Protein AF-A0A6P6IB72-F1 (afdb_monomer_lite)

pLDDT: mean 83.55, std 17.74, range [33.22, 98.56]

Structure (mmCIF, N/CA/C/O backbone):
data_AF-A0A6P6IB72-F1
#
_entry.id   AF-A0A6P6IB72-F1
#
loop_
_atom_site.group_PDB
_atom_site.id
_atom_site.type_symbol
_atom_site.label_atom_id
_atom_site.label_alt_id
_atom_site.label_comp_id
_atom_site.label_asym_id
_atom_site.label_entity_id
_atom_site.label_seq_id
_atom_site.pdbx_PDB_ins_code
_atom_site.Cartn_x
_atom_site.Cartn_y
_atom_site.Cartn_z
_atom_site.occupancy
_atom_site.B_iso_or_equiv
_atom_site.auth_seq_id
_atom_site.auth_comp_id
_atom_site.auth_asym_id
_atom_site.auth_atom_id
_atom_site.pdbx_PDB_model_num
ATOM 1 N N . MET A 1 1 ? -17.437 -19.364 0.931 1.00 33.22 1 MET A N 1
ATOM 2 C CA . MET A 1 1 ? -18.311 -18.180 1.055 1.00 33.22 1 MET A CA 1
ATOM 3 C C . MET A 1 1 ? -17.668 -17.273 2.089 1.00 33.22 1 MET A C 1
ATOM 5 O O . MET A 1 1 ? -17.739 -17.581 3.269 1.00 33.22 1 MET A O 1
ATOM 9 N N . ALA A 1 2 ? -16.901 -16.272 1.650 1.00 36.09 2 ALA A N 1
ATOM 10 C CA . ALA A 1 2 ? -16.288 -15.313 2.566 1.00 36.09 2 ALA A CA 1
ATOM 11 C C . ALA A 1 2 ? -17.383 -14.345 3.013 1.00 36.09 2 ALA A C 1
ATOM 13 O O . ALA A 1 2 ? -18.046 -13.732 2.179 1.00 36.09 2 ALA A O 1
ATOM 14 N N . ASN A 1 3 ? -17.622 -14.302 4.318 1.00 37.72 3 ASN A N 1
ATOM 15 C CA . ASN A 1 3 ? -18.660 -13.490 4.925 1.00 37.72 3 ASN A CA 1
ATOM 16 C C . ASN A 1 3 ? -18.281 -12.014 4.729 1.00 37.72 3 ASN A C 1
ATOM 18 O O . ASN A 1 3 ? -17.310 -11.537 5.313 1.00 37.72 3 ASN A O 1
ATOM 22 N N . SER A 1 4 ? -18.996 -11.315 3.848 1.00 52.66 4 SER A N 1
ATOM 23 C CA . SER A 1 4 ? -18.843 -9.886 3.579 1.00 52.66 4 SER A CA 1
ATOM 24 C C . SER A 1 4 ? -19.434 -9.089 4.740 1.00 52.66 4 SER A C 1
ATOM 26 O O . SER A 1 4 ? -20.518 -8.522 4.635 1.00 52.66 4 SER A O 1
ATOM 28 N N . GLY A 1 5 ? -18.730 -9.085 5.870 1.00 44.41 5 GLY A N 1
ATOM 29 C CA . GLY A 1 5 ? -19.033 -8.253 7.030 1.00 44.41 5 GLY A CA 1
ATOM 30 C C . GLY A 1 5 ? -18.564 -6.818 6.815 1.00 44.41 5 GLY A C 1
ATOM 31 O O . GLY A 1 5 ? -17.727 -6.33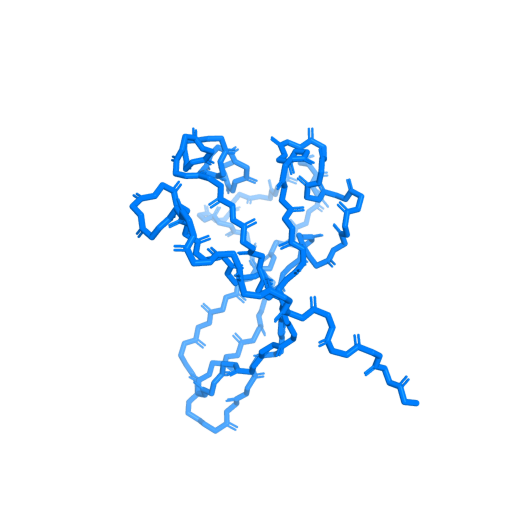3 7.564 1.00 44.41 5 GLY A O 1
ATOM 32 N N . CYS A 1 6 ? -19.071 -6.143 5.783 1.00 51.34 6 CYS A N 1
ATOM 33 C CA . CYS A 1 6 ? -19.053 -4.683 5.763 1.00 51.34 6 CYS A CA 1
ATOM 34 C C . CYS A 1 6 ? -20.385 -4.233 6.365 1.00 51.34 6 CYS A C 1
ATOM 36 O O . CYS A 1 6 ? -21.310 -3.851 5.650 1.00 51.34 6 CYS A O 1
ATOM 38 N N . GLU A 1 7 ? -20.525 -4.416 7.682 1.00 49.59 7 GLU A N 1
ATOM 39 C CA . GLU A 1 7 ? -21.668 -3.855 8.385 1.00 49.59 7 GLU A CA 1
ATOM 40 C C . GLU A 1 7 ? -21.530 -2.338 8.447 1.00 49.59 7 GLU A C 1
ATOM 42 O O . GLU A 1 7 ? -20.486 -1.744 8.731 1.00 49.59 7 GLU A O 1
ATOM 47 N N . ASP A 1 8 ? -22.645 -1.732 8.097 1.00 50.00 8 ASP A N 1
ATOM 48 C CA . ASP A 1 8 ? -22.837 -0.339 7.806 1.00 50.00 8 ASP A CA 1
ATOM 49 C C . ASP A 1 8 ? -22.809 0.508 9.085 1.00 50.00 8 ASP A C 1
ATOM 51 O O . ASP A 1 8 ? -23.826 0.769 9.728 1.00 50.00 8 ASP A O 1
ATOM 55 N N . LEU A 1 9 ? -21.610 0.947 9.469 1.00 52.34 9 LEU A N 1
ATOM 56 C CA . LEU A 1 9 ? -21.403 1.965 10.499 1.00 52.34 9 LEU A CA 1
ATOM 57 C C . LEU A 1 9 ? -21.685 3.362 9.923 1.00 52.34 9 LEU A C 1
ATOM 59 O O . LEU A 1 9 ? -20.786 4.203 9.820 1.00 52.34 9 LEU A O 1
ATOM 63 N N . ARG A 1 10 ? -22.958 3.613 9.604 1.00 48.44 10 ARG A N 1
ATOM 64 C CA . ARG A 1 10 ? -23.566 4.901 9.208 1.00 48.44 10 ARG A CA 1
ATOM 65 C C . ARG A 1 10 ? -23.554 5.975 10.323 1.00 48.44 10 ARG A C 1
ATOM 67 O O . ARG A 1 10 ? -24.332 6.921 10.293 1.00 48.44 10 ARG A O 1
ATOM 74 N N . GLY A 1 11 ? -22.686 5.830 11.333 1.00 45.44 11 GLY A N 1
ATOM 75 C CA . GLY A 1 11 ? -22.625 6.678 12.533 1.00 45.44 11 GLY A CA 1
ATOM 76 C C . GLY A 1 11 ? -21.434 7.642 12.621 1.00 45.44 11 GLY A C 1
ATOM 77 O O . GLY A 1 11 ? -21.379 8.427 13.560 1.00 45.44 11 GLY A O 1
ATOM 78 N N . GLN A 1 12 ? -20.482 7.609 11.679 1.00 50.31 12 GLN A N 1
ATOM 79 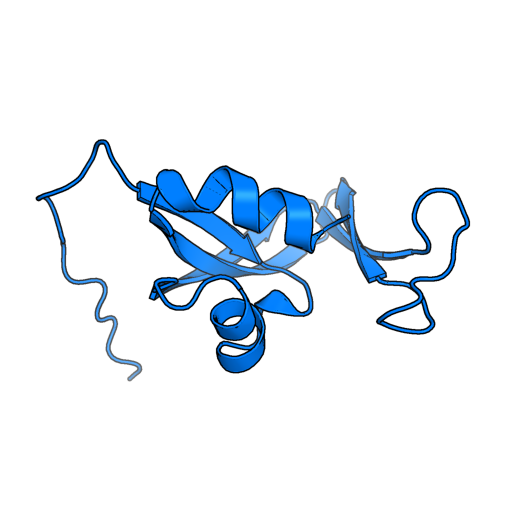C CA . GLN A 1 12 ? -19.302 8.493 11.682 1.00 50.31 12 GLN A CA 1
ATOM 80 C C . GLN A 1 12 ? -18.843 8.877 10.262 1.00 50.31 12 GLN A C 1
ATOM 82 O O . GLN A 1 12 ? -17.677 8.713 9.900 1.00 50.31 12 GLN A O 1
ATOM 87 N N . GLU A 1 13 ? -19.739 9.402 9.425 1.00 53.62 13 GLU A N 1
ATOM 88 C CA . GLU A 1 13 ? -19.381 9.828 8.056 1.00 53.62 13 GLU A CA 1
ATOM 89 C C . GLU A 1 13 ? -18.407 11.031 8.006 1.00 53.62 13 GLU A C 1
ATOM 91 O O . GLU A 1 13 ? -17.870 11.356 6.950 1.00 53.62 13 GLU A O 1
ATOM 96 N N . GLY A 1 14 ? -18.092 11.661 9.145 1.00 61.72 14 GLY A N 1
ATOM 97 C CA . GLY A 1 14 ? -17.157 12.791 9.227 1.00 61.72 14 GLY A CA 1
ATOM 98 C C . GLY A 1 14 ? -15.730 12.462 9.682 1.00 61.72 14 GLY A C 1
ATOM 99 O O . GLY A 1 14 ? -14.822 13.248 9.406 1.00 61.72 14 GLY A O 1
ATOM 100 N N . GLU A 1 15 ? -15.499 11.326 10.348 1.00 83.62 15 GLU A N 1
ATOM 101 C CA . GLU A 1 15 ? -14.271 11.097 11.135 1.00 83.62 15 GLU A CA 1
ATOM 102 C C . GLU A 1 15 ? -13.361 9.995 10.595 1.00 83.62 15 GLU A C 1
ATOM 104 O O . GLU A 1 15 ? -12.268 9.811 11.116 1.00 83.62 15 GLU A O 1
ATOM 109 N N . SER A 1 16 ? -13.766 9.264 9.556 1.00 88.81 16 SER A N 1
ATOM 110 C CA . SER A 1 16 ? -12.959 8.189 8.965 1.00 88.81 16 SER A CA 1
ATOM 111 C C . SER A 1 16 ? -12.543 8.494 7.524 1.00 88.81 16 SER A C 1
ATOM 113 O O . SER A 1 16 ? -13.167 9.309 6.846 1.00 88.81 16 SER A O 1
ATOM 115 N N . PHE A 1 17 ? -11.489 7.834 7.051 1.00 92.06 17 PHE A N 1
ATOM 116 C CA . PHE A 1 17 ? -11.050 7.825 5.658 1.00 92.06 17 PHE A CA 1
ATOM 117 C C . PHE A 1 17 ? -10.706 6.399 5.209 1.00 92.06 17 PHE A C 1
ATOM 119 O O . PHE A 1 17 ? -10.566 5.488 6.031 1.00 92.06 17 PHE A O 1
ATOM 126 N N . LEU A 1 18 ? -10.611 6.213 3.891 1.00 94.38 18 LEU A N 1
ATOM 127 C CA . LEU A 1 18 ? -10.226 4.951 3.270 1.00 94.38 18 LEU A CA 1
ATOM 128 C C . LEU A 1 18 ? -8.782 5.040 2.778 1.00 94.38 18 LEU A C 1
ATOM 130 O O . LEU A 1 18 ? -8.422 5.980 2.072 1.00 94.38 18 LEU A O 1
ATOM 134 N N . TYR A 1 19 ? -7.976 4.050 3.140 1.00 95.06 19 TYR A N 1
ATOM 135 C CA . TYR A 1 19 ? -6.569 3.940 2.773 1.00 95.06 19 TYR A CA 1
ATOM 136 C C . TYR A 1 19 ? -6.344 2.667 1.951 1.00 95.06 19 TYR A C 1
ATOM 138 O O . TYR A 1 19 ? -6.596 1.564 2.431 1.00 95.06 19 TYR A O 1
ATOM 146 N N . PHE A 1 20 ? -5.874 2.815 0.711 1.00 96.50 20 PHE A N 1
ATOM 147 C CA . PHE A 1 20 ? -5.546 1.694 -0.170 1.00 96.50 20 PHE A CA 1
ATOM 148 C C . PHE A 1 20 ? -4.075 1.294 -0.003 1.00 96.50 20 PHE A C 1
ATOM 150 O O . PHE A 1 20 ? -3.171 2.033 -0.390 1.00 96.50 20 PHE A O 1
ATOM 157 N N . ALA A 1 21 ? -3.837 0.114 0.564 1.00 96.62 21 ALA A N 1
ATOM 158 C CA . ALA A 1 21 ? -2.516 -0.473 0.730 1.00 96.62 21 ALA A CA 1
ATOM 159 C C . ALA A 1 21 ? -2.185 -1.428 -0.424 1.00 96.62 21 ALA A C 1
ATOM 161 O O . ALA A 1 21 ? -2.985 -2.300 -0.755 1.00 96.62 21 ALA A O 1
ATOM 162 N N . TYR A 1 22 ? -0.971 -1.312 -0.962 1.00 96.62 22 TYR A N 1
ATOM 163 C CA . TYR A 1 22 ? -0.426 -2.162 -2.036 1.00 96.62 22 TYR A CA 1
ATOM 164 C C . TYR A 1 22 ? 1.000 -2.676 -1.735 1.00 96.62 22 TYR A C 1
ATOM 166 O O . TYR A 1 22 ? 1.661 -3.241 -2.599 1.00 96.62 22 TYR A O 1
ATOM 174 N N . GLY A 1 23 ? 1.490 -2.462 -0.508 1.00 94.62 23 GLY A N 1
ATOM 175 C CA . GLY A 1 23 ? 2.834 -2.840 -0.053 1.00 94.62 23 GLY A CA 1
ATOM 176 C C . GLY A 1 23 ? 2.812 -3.594 1.280 1.00 94.62 23 GLY A C 1
ATOM 177 O O . GLY A 1 23 ? 1.924 -4.397 1.539 1.00 94.62 23 GLY A O 1
ATOM 178 N N . SER A 1 24 ? 3.761 -3.319 2.178 1.00 93.12 24 SER A N 1
ATOM 179 C CA . SER A 1 24 ? 3.870 -4.025 3.471 1.00 93.12 24 SER A CA 1
ATOM 180 C C . SER A 1 24 ? 2.627 -3.898 4.369 1.00 93.12 24 SER A C 1
ATOM 182 O O . SER A 1 24 ? 2.327 -4.811 5.134 1.00 93.12 24 SER A O 1
ATOM 184 N N . ASN A 1 25 ? 1.854 -2.817 4.221 1.00 94.62 25 ASN A N 1
ATOM 185 C CA . ASN A 1 25 ? 0.573 -2.607 4.910 1.00 94.62 25 ASN A CA 1
ATOM 186 C C . ASN A 1 25 ? -0.577 -3.495 4.380 1.00 94.62 25 ASN A C 1
ATOM 188 O O . ASN A 1 25 ? -1.717 -3.327 4.804 1.00 94.62 25 ASN A O 1
ATOM 192 N N . LEU A 1 26 ? -0.313 -4.430 3.459 1.00 95.38 26 LEU A N 1
ATOM 193 C CA . LEU A 1 26 ? -1.235 -5.529 3.150 1.00 95.38 26 LEU A CA 1
ATOM 194 C C . LEU A 1 26 ? -1.363 -6.514 4.323 1.00 95.38 26 LEU A C 1
ATOM 196 O O . LEU A 1 26 ? -2.394 -7.167 4.460 1.00 95.38 26 LEU A O 1
ATOM 200 N N . LEU A 1 27 ? -0.332 -6.614 5.169 1.00 94.50 27 LEU A N 1
ATOM 201 C CA . LEU A 1 27 ? -0.328 -7.467 6.354 1.00 94.50 27 LEU A CA 1
ATOM 202 C C . LEU A 1 27 ? -0.965 -6.737 7.546 1.00 94.50 27 LEU A C 1
ATOM 204 O O . LEU A 1 27 ? -0.476 -5.684 7.962 1.00 94.50 27 LEU A O 1
ATOM 208 N N . THR A 1 28 ? -2.017 -7.322 8.123 1.00 93.19 28 THR A N 1
ATOM 209 C CA . THR A 1 28 ? -2.760 -6.768 9.269 1.00 93.19 28 THR A CA 1
ATOM 210 C C . THR A 1 28 ? -1.844 -6.453 10.453 1.00 93.19 28 THR A C 1
ATOM 212 O O . THR A 1 28 ? -1.864 -5.350 10.994 1.00 93.19 28 THR A O 1
ATOM 215 N N . GLU A 1 29 ? -0.967 -7.388 10.812 1.00 94.12 29 GLU A N 1
ATOM 216 C CA . GLU A 1 29 ? -0.031 -7.241 11.923 1.00 94.12 29 GLU A CA 1
ATOM 217 C C . GLU A 1 29 ? 0.917 -6.061 11.695 1.00 94.12 29 GLU A C 1
ATOM 219 O O . GLU A 1 29 ? 1.236 -5.334 12.632 1.00 94.12 29 GLU A O 1
ATOM 224 N N . ARG A 1 30 ? 1.337 -5.826 10.442 1.00 92.31 30 ARG A N 1
ATOM 225 C CA . ARG A 1 30 ? 2.231 -4.716 10.095 1.00 92.31 30 ARG A CA 1
ATOM 226 C C . ARG A 1 30 ? 1.533 -3.371 10.236 1.00 92.31 30 ARG A C 1
ATOM 228 O O . ARG A 1 30 ? 2.109 -2.471 10.848 1.00 92.31 30 ARG A O 1
ATOM 235 N N . ILE A 1 31 ? 0.328 -3.223 9.680 1.00 91.50 31 ILE A N 1
ATOM 236 C CA . ILE A 1 31 ? -0.400 -1.949 9.750 1.00 91.50 31 ILE A CA 1
ATOM 237 C C . ILE A 1 31 ? -0.781 -1.613 11.199 1.00 91.50 31 ILE A C 1
ATOM 239 O O . ILE A 1 31 ? -0.680 -0.453 11.603 1.00 91.50 31 ILE A O 1
ATOM 243 N N . HIS A 1 32 ? -1.107 -2.619 12.017 1.00 93.06 32 HIS A N 1
ATOM 244 C CA . HIS A 1 32 ? -1.462 -2.441 13.427 1.00 93.06 32 HIS A CA 1
ATOM 245 C C . HIS A 1 32 ? -0.301 -2.011 14.330 1.00 93.06 32 HIS A C 1
ATOM 247 O O . HIS A 1 32 ? -0.567 -1.434 15.381 1.00 93.06 32 HIS A O 1
ATOM 253 N N . LEU A 1 33 ? 0.966 -2.183 13.919 1.00 88.81 33 LEU A N 1
ATOM 254 C CA . LEU A 1 33 ? 2.116 -1.675 14.688 1.00 88.81 33 LEU A CA 1
ATOM 255 C C . LEU A 1 33 ? 2.060 -0.158 14.910 1.00 88.81 33 LEU A C 1
ATOM 257 O O . LEU A 1 33 ? 2.501 0.322 15.951 1.00 88.81 33 LEU A O 1
ATOM 261 N N . ARG A 1 34 ? 1.553 0.598 13.927 1.00 86.44 34 ARG A N 1
ATOM 262 C CA . ARG A 1 34 ? 1.404 2.063 14.013 1.00 86.44 34 ARG A CA 1
ATOM 263 C C . ARG A 1 34 ? -0.049 2.530 13.968 1.00 86.44 34 ARG A C 1
ATOM 265 O O . ARG A 1 34 ? -0.343 3.624 14.431 1.00 86.44 34 ARG A O 1
ATOM 272 N N . ASN A 1 35 ? -0.956 1.707 13.444 1.00 88.44 35 ASN A N 1
ATOM 273 C CA . ASN A 1 35 ? -2.369 2.034 13.281 1.00 88.44 35 ASN A CA 1
ATOM 274 C C . ASN A 1 35 ? -3.249 0.903 13.848 1.00 88.44 35 ASN A C 1
ATOM 276 O O . ASN A 1 35 ? -3.907 0.198 13.080 1.00 88.44 35 ASN A O 1
ATOM 280 N N . PRO A 1 36 ? -3.274 0.691 15.178 1.00 89.94 36 PRO A N 1
ATOM 281 C CA . PRO A 1 36 ? -3.982 -0.437 15.801 1.00 89.94 36 PRO A CA 1
ATOM 282 C C . PRO A 1 36 ? -5.507 -0.394 15.607 1.00 89.94 36 PRO A C 1
ATOM 284 O O . PRO A 1 36 ? -6.178 -1.409 15.756 1.00 89.94 36 PRO A O 1
ATOM 287 N N . SER A 1 37 ? -6.062 0.771 15.265 1.00 90.19 37 SER A N 1
ATOM 288 C CA . SER A 1 37 ? -7.483 0.974 14.962 1.00 90.19 37 SER A CA 1
ATOM 289 C C . SER A 1 37 ? -7.853 0.702 13.499 1.00 90.19 37 SER A C 1
ATOM 291 O O . SER A 1 37 ? -9.021 0.855 13.145 1.00 90.19 37 SER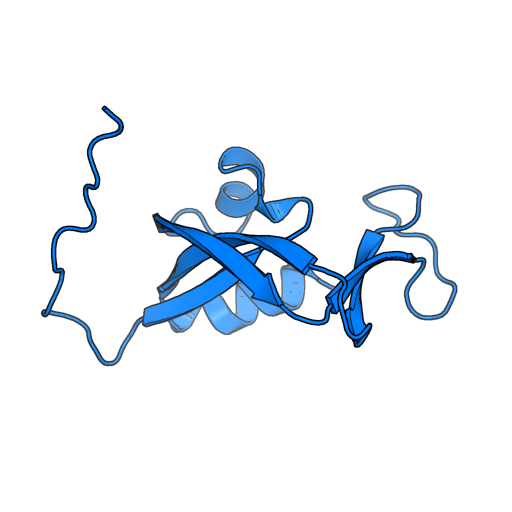 A O 1
ATOM 293 N N . ALA A 1 38 ? -6.899 0.342 12.629 1.00 92.88 38 ALA A N 1
ATOM 294 C CA . ALA A 1 38 ? -7.181 0.102 11.216 1.00 92.88 38 ALA A CA 1
ATOM 295 C C . ALA A 1 38 ? -8.096 -1.118 11.041 1.00 92.88 38 ALA A C 1
ATOM 297 O O . ALA A 1 38 ? -7.773 -2.226 11.474 1.00 92.88 38 ALA A O 1
ATOM 298 N N . VAL A 1 39 ? -9.229 -0.915 10.368 1.00 95.25 39 VAL A N 1
ATOM 299 C CA . VAL A 1 39 ? -10.227 -1.961 10.122 1.00 95.25 39 VAL A CA 1
ATOM 300 C C . VAL A 1 39 ? -10.172 -2.374 8.659 1.00 95.25 39 VAL A C 1
ATOM 302 O O . VAL A 1 39 ? -10.231 -1.527 7.767 1.00 95.25 39 VAL A O 1
ATOM 305 N N . PHE A 1 40 ? -10.063 -3.677 8.402 1.00 95.62 40 PHE A N 1
ATOM 306 C CA . PHE A 1 40 ? -10.176 -4.217 7.050 1.00 95.62 40 PHE A CA 1
ATOM 307 C C . PHE A 1 40 ? -11.553 -3.867 6.467 1.00 95.62 40 PHE A C 1
ATOM 309 O O . PHE A 1 40 ? -12.573 -4.150 7.092 1.00 95.62 40 PHE A O 1
ATOM 316 N N . CYS A 1 41 ? -11.587 -3.261 5.280 1.00 95.81 41 CYS A N 1
ATOM 317 C CA . CYS A 1 41 ? -12.831 -2.918 4.591 1.00 95.81 41 CYS A CA 1
ATOM 318 C C . CYS A 1 41 ? -13.106 -3.899 3.446 1.00 95.81 41 CYS A C 1
ATOM 320 O O . CYS A 1 41 ? -14.098 -4.627 3.462 1.00 95.81 41 CYS A O 1
ATOM 322 N N . CYS A 1 42 ? -12.217 -3.945 2.453 1.00 97.06 42 CYS A N 1
ATOM 323 C CA . CYS A 1 42 ? -12.356 -4.832 1.303 1.00 97.06 42 CYS A CA 1
ATOM 324 C C . CYS A 1 42 ? -11.032 -5.017 0.553 1.00 97.06 42 CYS A C 1
ATOM 326 O O . CYS A 1 42 ? -10.063 -4.288 0.761 1.00 97.06 42 CYS A O 1
ATOM 328 N N . VAL A 1 43 ? -11.013 -5.989 -0.360 1.00 98.00 43 VAL A N 1
ATOM 329 C CA . VAL A 1 43 ? -10.000 -6.075 -1.417 1.00 98.00 43 VAL A CA 1
ATOM 330 C C . VAL A 1 43 ? -10.454 -5.199 -2.584 1.00 98.00 43 VAL A C 1
ATOM 332 O O . VAL A 1 43 ? -11.622 -5.248 -2.970 1.00 98.00 43 VAL A O 1
ATOM 335 N N . ALA A 1 44 ? -9.538 -4.419 -3.152 1.00 98.00 44 ALA A N 1
ATOM 336 C CA . ALA A 1 44 ? -9.815 -3.545 -4.286 1.00 98.00 44 ALA A CA 1
ATOM 337 C C . ALA A 1 44 ? -8.755 -3.682 -5.382 1.00 98.00 44 ALA A C 1
ATOM 339 O O . ALA A 1 44 ? -7.626 -4.116 -5.142 1.00 98.00 44 ALA A O 1
ATOM 340 N N . ARG A 1 45 ? -9.146 -3.287 -6.594 1.00 98.12 45 ARG A N 1
ATOM 341 C CA . ARG A 1 45 ? -8.313 -3.295 -7.794 1.00 98.12 45 ARG A CA 1
ATOM 342 C C . ARG A 1 45 ? -8.186 -1.875 -8.327 1.00 98.12 45 ARG A C 1
ATOM 344 O O . ARG A 1 45 ? -9.199 -1.232 -8.598 1.00 98.12 45 ARG A O 1
ATOM 351 N N . LEU A 1 46 ? -6.953 -1.413 -8.488 1.00 98.25 46 LEU A N 1
ATOM 352 C CA . LEU A 1 46 ? -6.616 -0.133 -9.093 1.00 98.25 46 LEU A CA 1
ATOM 353 C C . LEU A 1 46 ? -6.192 -0.370 -10.548 1.00 98.25 46 LEU A C 1
ATOM 355 O O . LEU A 1 46 ? -5.160 -0.985 -10.808 1.00 98.25 46 LEU A O 1
ATOM 359 N N . GLN A 1 47 ? -7.031 0.076 -11.480 1.00 98.38 47 GLN A N 1
ATOM 360 C CA . GLN A 1 47 ? -6.832 -0.068 -12.924 1.00 98.38 47 GLN A CA 1
ATOM 361 C C . GLN A 1 47 ? -5.850 0.988 -13.452 1.00 98.38 47 GLN A C 1
ATOM 363 O O . GLN A 1 47 ? -5.877 2.121 -12.980 1.00 98.38 47 GLN A O 1
ATOM 368 N N . ASP A 1 48 ? -5.052 0.622 -14.458 1.00 98.19 48 ASP A N 1
ATOM 369 C CA . ASP A 1 48 ? -4.093 1.477 -15.174 1.00 98.19 48 ASP A CA 1
ATOM 370 C C . ASP A 1 48 ? -2.895 1.932 -14.324 1.00 98.19 48 ASP A C 1
ATOM 372 O O . ASP A 1 48 ? -2.318 3.004 -14.531 1.00 98.19 48 ASP A O 1
ATOM 376 N N . PHE A 1 49 ? -2.496 1.087 -13.372 1.00 98.44 49 PHE A N 1
ATOM 377 C CA . PHE A 1 49 ? -1.304 1.258 -12.544 1.00 98.44 49 PHE A CA 1
ATOM 378 C C . PHE A 1 49 ? -0.468 -0.017 -12.536 1.00 98.44 49 PHE A C 1
ATOM 380 O O . PHE A 1 49 ? -1.003 -1.121 -12.608 1.00 98.44 49 PHE A O 1
ATOM 387 N N . LYS A 1 50 ? 0.847 0.141 -12.370 1.00 98.19 50 LYS A N 1
ATOM 388 C CA . LYS A 1 50 ? 1.803 -0.958 -12.215 1.00 98.19 50 LYS A CA 1
ATOM 389 C C . LYS A 1 50 ? 2.545 -0.842 -10.889 1.00 98.19 50 LYS A C 1
ATOM 391 O O . LYS A 1 50 ? 2.950 0.254 -10.510 1.00 98.19 50 LYS A O 1
ATOM 396 N N . LEU A 1 51 ? 2.725 -1.975 -10.213 1.00 97.00 51 LEU A N 1
ATOM 397 C CA . LEU A 1 51 ? 3.563 -2.098 -9.020 1.00 97.00 51 LEU A CA 1
ATOM 398 C C . LEU A 1 51 ? 5.043 -2.169 -9.407 1.00 97.00 51 LEU A C 1
ATOM 400 O O . LEU A 1 51 ? 5.407 -2.891 -10.335 1.00 97.00 51 LEU A O 1
ATOM 404 N N . ASP A 1 52 ? 5.882 -1.477 -8.646 1.00 95.94 52 ASP A N 1
ATOM 405 C CA . ASP A 1 52 ? 7.337 -1.534 -8.757 1.00 95.94 52 ASP A CA 1
ATOM 406 C C . ASP A 1 52 ? 8.006 -1.397 -7.381 1.00 95.94 52 ASP A C 1
ATOM 408 O O . ASP A 1 52 ? 7.356 -1.060 -6.388 1.00 95.94 52 ASP A O 1
ATOM 412 N N . PHE A 1 53 ? 9.310 -1.661 -7.316 1.00 93.38 53 PHE A N 1
ATOM 413 C CA . PHE A 1 53 ? 10.120 -1.536 -6.108 1.00 93.38 53 PHE A CA 1
ATOM 414 C C . PHE A 1 53 ? 11.279 -0.579 -6.352 1.00 93.38 53 PHE A C 1
ATOM 416 O O . PHE A 1 53 ? 12.170 -0.843 -7.156 1.00 93.38 53 PHE A O 1
ATOM 423 N N . GLY A 1 54 ? 11.286 0.532 -5.620 1.00 89.31 54 GLY A N 1
ATOM 424 C CA . GLY A 1 54 ? 12.244 1.610 -5.829 1.00 89.31 54 GLY A CA 1
ATOM 425 C C . GLY A 1 54 ? 12.850 2.136 -4.536 1.00 89.31 54 GLY A C 1
ATOM 426 O O . GLY A 1 54 ? 12.296 1.991 -3.448 1.00 89.31 54 GLY A O 1
ATOM 427 N N . ASN A 1 55 ? 13.998 2.792 -4.675 1.00 86.19 55 ASN A N 1
ATOM 428 C CA . ASN A 1 55 ? 14.622 3.567 -3.609 1.00 86.19 55 ASN A CA 1
ATOM 429 C C . ASN A 1 55 ? 14.206 5.031 -3.768 1.00 86.19 55 ASN A C 1
ATOM 431 O O . ASN A 1 55 ? 14.582 5.681 -4.749 1.00 86.19 55 ASN A O 1
ATOM 435 N N . SER A 1 56 ? 13.432 5.557 -2.817 1.00 79.56 56 SER A N 1
ATOM 436 C CA . SER A 1 56 ? 12.998 6.956 -2.859 1.00 79.56 56 SER A CA 1
ATOM 437 C C . SER A 1 56 ? 14.215 7.883 -2.830 1.00 79.56 56 SER A C 1
ATOM 439 O O . SER A 1 56 ? 15.085 7.760 -1.968 1.00 79.56 56 SER A O 1
ATOM 441 N N . GLN A 1 57 ? 14.316 8.783 -3.814 1.00 80.94 57 GLN A N 1
ATOM 442 C CA . GLN A 1 57 ? 15.465 9.687 -3.995 1.00 80.94 57 GLN A CA 1
ATOM 443 C C . GLN A 1 57 ? 16.830 8.963 -4.044 1.00 80.94 57 GLN A C 1
ATOM 445 O O . GLN A 1 57 ? 17.849 9.520 -3.638 1.00 80.94 57 GLN A O 1
ATOM 450 N N . GLY A 1 58 ? 16.859 7.704 -4.499 1.00 80.25 58 GLY A N 1
ATOM 451 C CA . GLY A 1 58 ? 18.077 6.889 -4.556 1.00 80.25 58 GLY A CA 1
ATOM 452 C C . GLY A 1 58 ? 18.591 6.408 -3.194 1.00 80.25 58 GLY A C 1
ATOM 453 O O . GLY A 1 58 ? 19.644 5.777 -3.139 1.00 80.25 58 GLY A O 1
ATOM 454 N N . LYS A 1 59 ? 17.863 6.668 -2.099 1.00 80.00 59 LYS A N 1
ATOM 455 C CA . LYS A 1 59 ? 18.215 6.199 -0.756 1.00 80.00 59 L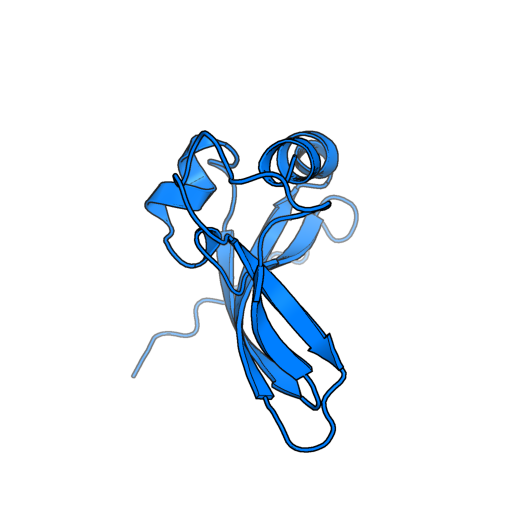YS A CA 1
ATOM 456 C C . LYS A 1 59 ? 17.592 4.834 -0.496 1.00 80.00 59 LYS A C 1
ATOM 458 O O . LYS A 1 59 ? 16.375 4.670 -0.580 1.00 80.00 59 LYS A O 1
ATOM 463 N N . THR A 1 60 ? 18.432 3.858 -0.174 1.00 81.94 60 THR A N 1
ATOM 464 C CA . THR A 1 60 ? 17.976 2.547 0.294 1.00 81.94 60 THR A CA 1
ATOM 465 C C . THR A 1 60 ? 17.269 2.709 1.633 1.00 81.94 60 THR A C 1
ATOM 467 O O . THR A 1 60 ? 17.765 3.415 2.510 1.00 81.94 60 THR A O 1
ATOM 470 N N . SER A 1 61 ? 16.120 2.055 1.806 1.00 82.44 61 SER A N 1
ATOM 471 C CA . SER A 1 61 ? 15.423 2.068 3.092 1.00 82.44 61 SER A CA 1
ATOM 472 C C . SER A 1 61 ? 16.291 1.423 4.174 1.00 82.44 61 SER A C 1
ATOM 474 O O . SER A 1 61 ? 16.690 0.274 4.024 1.00 82.44 61 SER A O 1
ATOM 476 N N . GLU A 1 62 ? 16.533 2.111 5.289 1.00 84.44 62 GLU A N 1
ATOM 477 C CA . GLU A 1 62 ? 17.229 1.524 6.448 1.00 84.44 62 GLU A CA 1
ATOM 478 C C . GLU A 1 62 ? 16.373 0.468 7.159 1.00 84.44 62 GLU A C 1
ATOM 480 O O . GLU A 1 62 ? 16.888 -0.459 7.770 1.00 84.44 62 GLU A O 1
ATOM 485 N N . THR A 1 63 ? 15.044 0.575 7.059 1.00 85.44 63 THR A N 1
ATOM 486 C CA . THR A 1 63 ? 14.129 -0.416 7.645 1.00 85.44 63 THR A CA 1
ATOM 487 C C . THR A 1 63 ? 14.091 -1.692 6.808 1.00 85.44 63 THR A C 1
ATOM 489 O O . THR A 1 63 ? 14.129 -2.794 7.352 1.00 85.44 63 THR A O 1
ATOM 492 N N . TRP A 1 64 ? 14.007 -1.552 5.482 1.00 85.81 64 TRP A N 1
ATOM 493 C CA . TRP A 1 64 ? 13.804 -2.683 4.570 1.00 85.81 64 TRP A CA 1
ATOM 494 C C . TRP A 1 64 ? 15.083 -3.167 3.884 1.00 85.81 64 TRP A C 1
ATOM 496 O O . TRP A 1 64 ? 15.064 -4.221 3.258 1.00 85.81 64 TRP A O 1
ATOM 506 N N . HIS A 1 65 ? 16.185 -2.423 4.007 1.00 86.31 65 HIS A N 1
ATOM 507 C CA . HIS A 1 65 ? 17.484 -2.704 3.386 1.00 86.31 65 HIS A CA 1
ATOM 508 C C . HIS A 1 65 ? 17.392 -2.980 1.870 1.00 86.31 65 HIS A C 1
ATOM 510 O O . HIS A 1 65 ? 18.169 -3.754 1.316 1.00 86.31 65 HIS A O 1
ATOM 516 N N . GLY A 1 66 ? 16.433 -2.340 1.192 1.00 87.94 66 GLY A N 1
ATOM 517 C CA . GLY A 1 66 ? 16.132 -2.548 -0.223 1.00 87.94 66 GLY A CA 1
ATOM 518 C C . GLY A 1 66 ? 15.045 -1.604 -0.745 1.00 87.94 66 GLY A C 1
ATOM 519 O O . GLY A 1 66 ? 14.620 -0.684 -0.037 1.00 87.94 66 GLY A O 1
ATOM 520 N N . GLY A 1 67 ? 14.613 -1.850 -1.985 1.00 88.56 67 GLY A N 1
ATOM 521 C CA . GLY A 1 67 ? 13.549 -1.091 -2.642 1.00 88.56 67 GLY A CA 1
ATOM 522 C C . GLY A 1 67 ? 12.192 -1.306 -1.974 1.00 88.56 67 GLY A C 1
ATOM 523 O O . GLY A 1 67 ? 11.821 -2.432 -1.641 1.00 88.56 67 GLY A O 1
ATOM 524 N N . ILE A 1 68 ? 11.446 -0.221 -1.789 1.00 91.38 68 ILE A N 1
ATOM 525 C CA . ILE A 1 68 ? 10.096 -0.230 -1.219 1.00 91.38 68 ILE A CA 1
ATOM 526 C C . ILE A 1 68 ? 9.046 -0.162 -2.328 1.00 91.38 68 ILE A C 1
ATOM 528 O O . ILE A 1 68 ? 9.310 0.350 -3.417 1.00 91.38 68 ILE A O 1
ATOM 532 N N . ALA A 1 69 ? 7.856 -0.694 -2.045 1.00 94.00 69 ALA A N 1
ATOM 533 C CA . ALA A 1 69 ? 6.756 -0.733 -3.001 1.00 94.00 69 ALA A CA 1
ATOM 534 C C . ALA A 1 69 ? 6.314 0.682 -3.410 1.00 94.00 69 ALA A C 1
ATOM 536 O O . ALA A 1 69 ? 6.091 1.542 -2.559 1.00 94.00 69 ALA A O 1
ATOM 537 N N . THR A 1 70 ? 6.136 0.888 -4.710 1.00 94.44 70 THR A N 1
ATOM 538 C CA . THR A 1 70 ? 5.577 2.098 -5.319 1.00 94.44 70 THR A CA 1
ATOM 539 C C . THR A 1 70 ? 4.673 1.716 -6.488 1.00 94.44 70 THR A C 1
ATOM 541 O O . THR A 1 70 ? 4.719 0.585 -6.973 1.00 94.44 70 THR A O 1
ATOM 544 N N . ILE A 1 71 ? 3.844 2.649 -6.946 1.00 96.69 71 ILE A N 1
ATOM 545 C CA . ILE A 1 71 ? 3.011 2.472 -8.134 1.00 96.69 71 ILE A CA 1
ATOM 546 C C . ILE A 1 71 ? 3.171 3.652 -9.085 1.00 96.69 71 ILE A C 1
ATOM 548 O O . ILE A 1 71 ? 3.321 4.797 -8.659 1.00 96.69 71 ILE A O 1
ATOM 552 N N . PHE A 1 72 ? 3.099 3.380 -10.383 1.00 96.31 72 PHE A N 1
ATOM 553 C CA . PHE A 1 72 ? 3.076 4.404 -11.424 1.00 96.31 72 PHE A CA 1
ATOM 554 C C . PHE A 1 72 ? 1.985 4.107 -12.451 1.00 96.31 72 PHE A C 1
ATOM 556 O O . PHE A 1 72 ? 1.552 2.963 -12.596 1.00 96.31 72 PHE A O 1
ATOM 563 N N . GLN A 1 73 ? 1.519 5.149 -13.143 1.00 97.50 73 GLN A N 1
ATOM 564 C CA . GLN A 1 73 ? 0.491 5.009 -14.174 1.00 97.50 73 GLN A CA 1
ATOM 565 C C . GLN A 1 73 ? 1.024 4.163 -15.332 1.00 97.50 73 GLN A C 1
ATOM 567 O O . GLN A 1 73 ? 2.073 4.466 -15.899 1.00 97.50 73 GLN A O 1
ATOM 572 N N . SER A 1 74 ? 0.287 3.118 -15.682 1.00 98.06 74 SER A N 1
ATOM 573 C CA . SER A 1 74 ? 0.618 2.201 -16.767 1.00 98.06 74 SER A CA 1
ATOM 574 C C . SER A 1 74 ? -0.685 1.656 -17.353 1.00 98.06 74 SER A C 1
ATOM 576 O O . SER A 1 74 ? -1.284 0.748 -16.771 1.00 98.06 74 SER A O 1
ATOM 578 N N . PRO A 1 75 ? -1.183 2.238 -18.460 1.00 98.00 75 PRO A N 1
ATOM 579 C CA . PRO A 1 75 ? -2.443 1.821 -19.066 1.00 98.00 75 PRO A CA 1
ATOM 580 C C . PRO A 1 75 ? -2.479 0.318 -19.367 1.00 98.00 75 PRO A C 1
ATOM 582 O O . PRO A 1 75 ? -1.568 -0.215 -19.999 1.00 98.00 75 PRO A O 1
ATOM 585 N N . GLY A 1 76 ? -3.543 -0.357 -18.931 1.00 97.88 76 GLY A N 1
ATOM 586 C CA . GLY A 1 76 ? -3.740 -1.799 -19.104 1.00 97.88 76 GLY A CA 1
ATOM 587 C C . GLY A 1 76 ? -3.122 -2.690 -18.018 1.00 97.88 76 GLY A C 1
ATOM 588 O O . GLY A 1 76 ? -3.507 -3.855 -17.932 1.00 97.88 76 GLY A O 1
ATOM 589 N N . ASP A 1 77 ? -2.227 -2.171 -17.170 1.00 98.44 77 ASP A N 1
ATOM 590 C CA . ASP A 1 77 ? -1.789 -2.869 -15.954 1.00 98.44 77 ASP A CA 1
ATOM 591 C C . ASP A 1 77 ? -2.818 -2.689 -14.817 1.00 98.44 77 ASP A C 1
ATOM 593 O O . ASP A 1 77 ? -3.703 -1.827 -14.857 1.00 98.44 77 ASP A O 1
ATOM 597 N N . GLU A 1 78 ? -2.707 -3.514 -13.777 1.00 98.12 78 GLU A N 1
ATOM 598 C CA . GLU A 1 78 ? -3.535 -3.416 -12.578 1.00 98.12 78 GLU A CA 1
ATOM 599 C C . GLU A 1 78 ? -2.736 -3.695 -11.303 1.00 98.12 78 GLU A C 1
ATOM 601 O O . GLU A 1 78 ? -1.807 -4.506 -11.283 1.00 98.12 78 GLU A O 1
ATOM 606 N N . VAL A 1 79 ? -3.144 -3.050 -10.208 1.00 98.56 79 VAL A N 1
ATOM 607 C CA . VAL A 1 79 ? -2.616 -3.308 -8.865 1.00 98.56 79 VAL A CA 1
ATOM 608 C C . VAL A 1 79 ? -3.754 -3.724 -7.948 1.00 98.56 79 VAL A C 1
ATOM 610 O O . VAL A 1 79 ? -4.731 -2.998 -7.763 1.00 98.56 79 V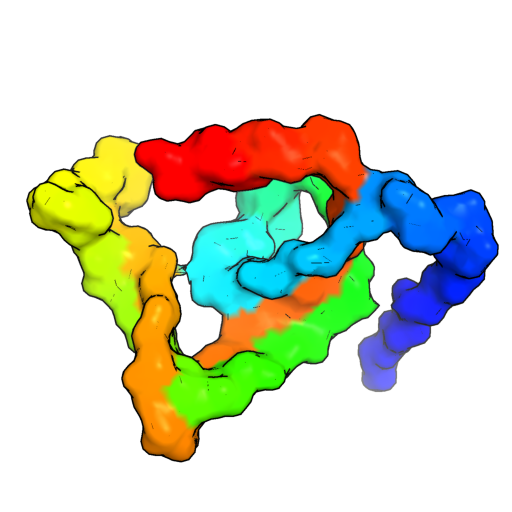AL A O 1
ATOM 613 N N . TRP A 1 80 ? -3.613 -4.897 -7.342 1.00 98.50 80 TRP A N 1
ATOM 614 C CA . TRP A 1 80 ? -4.508 -5.370 -6.293 1.00 98.50 80 TRP A CA 1
ATOM 615 C C . TRP A 1 80 ? -4.015 -4.921 -4.922 1.00 98.50 80 TRP A C 1
ATOM 617 O O . TRP A 1 80 ? -2.812 -4.875 -4.665 1.00 98.50 80 TRP A O 1
ATOM 627 N N . GLY A 1 81 ? -4.951 -4.613 -4.029 1.00 98.00 81 GLY A N 1
ATOM 628 C CA . GLY A 1 81 ? -4.622 -4.177 -2.682 1.00 98.00 81 GLY A CA 1
ATOM 629 C C . GLY A 1 81 ? -5.774 -4.300 -1.695 1.00 98.00 81 GLY A C 1
ATOM 630 O O . GLY A 1 81 ? -6.865 -4.772 -2.025 1.00 98.00 81 GLY A O 1
ATOM 631 N N . VAL A 1 82 ? -5.515 -3.867 -0.465 1.00 97.94 82 VAL A N 1
ATOM 632 C CA . VAL A 1 82 ? -6.492 -3.850 0.629 1.00 97.94 82 VAL A CA 1
ATOM 633 C C . VAL A 1 82 ? -6.903 -2.415 0.911 1.00 97.94 82 VAL A C 1
ATOM 635 O O . VAL A 1 82 ? -6.057 -1.535 1.045 1.00 97.94 82 VAL A O 1
ATOM 638 N N . VAL A 1 83 ? -8.205 -2.186 1.045 1.00 97.31 83 VAL A N 1
ATOM 639 C CA . VAL A 1 83 ? -8.747 -0.938 1.573 1.00 97.31 83 VAL A CA 1
ATOM 640 C C . VAL A 1 83 ? -8.933 -1.088 3.077 1.00 97.31 83 VAL A C 1
ATOM 642 O O . VAL A 1 83 ? -9.669 -1.960 3.543 1.00 97.31 83 VAL A O 1
ATOM 645 N N . TRP A 1 84 ? -8.292 -0.203 3.828 1.00 95.88 84 TRP A N 1
ATOM 646 C CA . TRP A 1 84 ? -8.447 -0.053 5.268 1.00 95.88 84 TRP A CA 1
ATOM 647 C C . TRP A 1 84 ? -9.343 1.145 5.569 1.00 95.88 84 TRP A C 1
ATOM 649 O O . TRP A 1 84 ? -9.197 2.203 4.957 1.00 95.88 84 TRP A O 1
ATOM 659 N N . LYS A 1 85 ? -10.251 1.004 6.533 1.00 94.00 85 LYS A N 1
ATOM 660 C CA . LYS A 1 85 ? -10.969 2.126 7.142 1.00 94.00 85 LYS A CA 1
ATOM 661 C C . LYS A 1 85 ? -10.200 2.576 8.383 1.00 94.00 85 LYS A C 1
ATOM 663 O O . LYS A 1 85 ? -9.914 1.763 9.261 1.00 94.00 85 LYS A O 1
ATOM 668 N N . MET A 1 86 ? -9.865 3.860 8.448 1.00 91.25 86 MET A N 1
ATOM 669 C CA . MET A 1 86 ? -9.074 4.460 9.529 1.00 91.25 86 MET A CA 1
ATOM 670 C C . MET A 1 86 ? -9.706 5.773 9.995 1.00 91.25 86 MET A C 1
ATOM 672 O O . MET A 1 86 ? -10.388 6.435 9.216 1.00 91.25 86 MET A O 1
ATOM 676 N N . ASN A 1 87 ? -9.483 6.173 11.250 1.00 88.25 87 ASN A N 1
ATOM 677 C CA . ASN A 1 87 ? -9.938 7.469 11.757 1.00 88.25 87 ASN A CA 1
ATOM 678 C C . ASN A 1 87 ? -9.005 8.588 11.256 1.00 88.25 87 ASN A C 1
ATOM 680 O O . ASN A 1 87 ? -7.794 8.405 11.205 1.00 88.25 87 ASN A O 1
ATOM 684 N N . LYS A 1 88 ? -9.539 9.762 10.913 1.00 84.81 88 LYS A N 1
ATOM 685 C CA . LYS A 1 88 ? -8.784 10.924 10.414 1.00 84.81 88 LYS A CA 1
ATOM 686 C C . LYS A 1 88 ? -7.722 11.420 11.396 1.00 84.81 88 LYS A C 1
ATOM 688 O O . LYS A 1 88 ? -6.723 11.972 10.953 1.00 84.81 88 LYS A O 1
ATOM 693 N N . SER A 1 89 ? -7.885 11.181 12.699 1.00 82.81 89 SER A N 1
ATOM 694 C CA . SER A 1 89 ? -6.827 11.437 13.690 1.00 82.81 89 SER A CA 1
ATOM 695 C C . SER A 1 89 ? -5.542 10.637 13.428 1.00 82.81 89 SER A C 1
ATOM 697 O O . SER A 1 89 ? -4.471 11.064 13.845 1.00 82.81 89 SER A O 1
ATOM 699 N N . ASN A 1 90 ? -5.622 9.525 12.687 1.00 79.50 90 ASN A N 1
ATOM 700 C CA . ASN A 1 90 ? -4.483 8.699 12.284 1.00 79.50 90 ASN A CA 1
ATOM 701 C C . ASN A 1 90 ? -3.850 9.117 10.940 1.00 79.50 90 ASN A C 1
ATOM 703 O O . ASN A 1 90 ? -2.972 8.413 10.449 1.00 79.50 90 ASN A O 1
ATOM 707 N N . LEU A 1 91 ? -4.268 10.233 10.324 1.00 75.50 91 LEU A N 1
ATOM 708 C CA . LEU A 1 91 ? -3.648 10.721 9.081 1.00 75.50 91 LEU A CA 1
ATOM 709 C C . LEU A 1 91 ? -2.168 11.073 9.281 1.00 75.50 91 LEU A C 1
ATOM 711 O O . LEU A 1 91 ? -1.330 10.651 8.492 1.00 75.50 91 LEU A O 1
ATOM 715 N N . SER A 1 92 ? -1.833 11.774 10.367 1.00 71.31 92 SER A N 1
ATOM 716 C CA . SER A 1 92 ? -0.445 12.153 10.665 1.00 71.31 92 SER A CA 1
ATOM 717 C C . SER 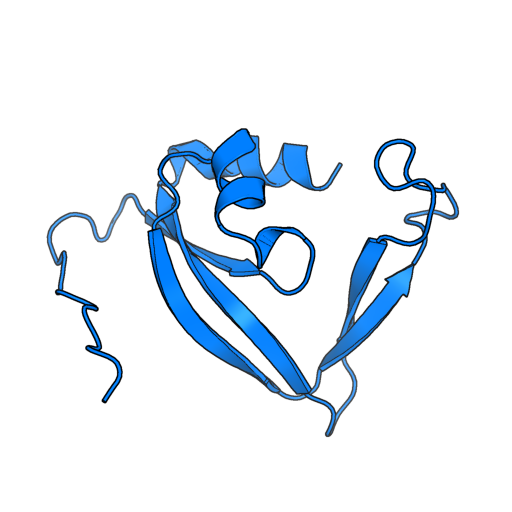A 1 92 ? 0.448 10.938 10.934 1.00 71.31 92 SER A C 1
ATOM 719 O O . SER A 1 92 ? 1.555 10.861 10.409 1.00 71.31 92 SER A O 1
ATOM 721 N N . SER A 1 93 ? -0.044 9.947 11.689 1.00 74.00 93 SER A N 1
ATOM 722 C CA . SER A 1 93 ? 0.705 8.713 11.969 1.00 74.00 93 SER A CA 1
ATOM 723 C C . SER A 1 93 ? 0.899 7.837 10.730 1.00 74.00 93 SER A C 1
ATOM 725 O O . SER A 1 93 ? 1.859 7.065 10.658 1.00 74.00 93 SER A O 1
ATOM 727 N N . LEU A 1 94 ? -0.019 7.931 9.764 1.00 74.12 94 LEU A N 1
ATOM 728 C CA . LEU A 1 94 ? 0.074 7.217 8.501 1.00 74.12 94 LEU A CA 1
ATOM 729 C C . LEU A 1 94 ? 1.163 7.828 7.604 1.00 74.12 94 LEU A C 1
ATOM 731 O O . LEU A 1 94 ? 2.001 7.077 7.107 1.00 74.12 94 LEU A O 1
ATOM 735 N N . ASP A 1 95 ? 1.221 9.154 7.464 1.00 67.75 95 ASP A N 1
ATOM 736 C CA . ASP A 1 95 ? 2.246 9.831 6.650 1.00 67.75 95 ASP A CA 1
ATOM 737 C C . ASP A 1 95 ? 3.670 9.570 7.170 1.00 67.75 95 ASP A C 1
ATOM 739 O O . ASP A 1 95 ? 4.579 9.267 6.396 1.00 67.75 95 ASP A O 1
ATOM 743 N N . GLU A 1 96 ? 3.857 9.552 8.492 1.00 63.12 96 GLU A N 1
ATOM 744 C CA . GLU A 1 96 ? 5.139 9.200 9.122 1.00 63.12 96 GLU A CA 1
ATOM 745 C C . GLU A 1 96 ? 5.546 7.729 8.918 1.00 63.12 96 GLU A C 1
ATOM 747 O O . GLU A 1 96 ? 6.688 7.354 9.185 1.00 63.12 96 GLU A O 1
ATOM 752 N N . SER A 1 97 ? 4.625 6.856 8.492 1.00 60.25 97 SER A N 1
ATOM 753 C CA . SER A 1 97 ? 4.919 5.441 8.220 1.00 60.25 97 SER A CA 1
ATOM 754 C C . SER A 1 97 ? 5.502 5.181 6.829 1.00 60.25 97 SER A C 1
ATOM 756 O O . SER A 1 97 ? 6.016 4.084 6.593 1.00 60.25 97 SER A O 1
ATOM 758 N N . PHE A 1 98 ? 5.452 6.185 5.947 1.00 56.69 98 PHE A N 1
ATOM 759 C CA . PHE A 1 98 ? 6.015 6.144 4.595 1.00 56.69 98 PHE A CA 1
ATOM 760 C C . PHE A 1 98 ? 7.316 6.940 4.433 1.00 56.69 98 PHE A C 1
ATOM 762 O O . PHE A 1 98 ? 7.977 6.785 3.404 1.00 56.69 98 PHE A O 1
ATOM 769 N N . ALA A 1 99 ? 7.656 7.785 5.413 1.00 42.62 99 ALA A N 1
ATOM 770 C CA . ALA A 1 99 ? 8.927 8.507 5.496 1.00 42.62 99 ALA A CA 1
ATOM 771 C C . ALA A 1 99 ? 10.045 7.606 6.042 1.00 42.62 99 ALA A C 1
ATOM 773 O O . ALA A 1 99 ? 11.171 7.700 5.501 1.00 42.62 99 ALA A O 1
#

Organism: Puma concolor (NCBI:txid9696)

Foldseek 3Di:
DPPQPPPDPVPCPPWKDKDWDQFPVLDLVVCCVQAVPKAWHDKDKDAQKDKDFADVVNHQDPVVNGTTIDMDGHHPDMTITTIIMGTPVCPVSVVVVVD

InterPro domains:
  IPR013024 Gamma-glutamyl cyclotransferase-like [cd06661] (19-96)
  IPR017939 Gamma-glutamylcyclotransferase [PTHR12935] (4-96)
  IPR036568 Gamma-glutamyl cyclotransferase-like superfamily [SSF110857] (18-96)

Sequence (99 aa):
MANSGCEDLRGQEGESFLYFAYGSNLLTERIHLRNPSAVFCCVARLQDFKLDFGNSQGKTSETWHGGIATIFQSPGDEVWGVVWKMNKSNLSSLDESFA

Radius of gyration: 15.04 Å; chains: 1; bounding box: 42×31×35 Å

Secondary structure (DSSP, 8-state):
---------TT-TTTEEEEEE-SGGGSHHHHHTT-TT-EEEEEEEEEEEEEEEE-GGGPPPTTTSSPEEEEEEEEEEEEEEEEEEEEGGGHHHHHTTT-